Protein AF-A0A8I0FD71-F1 (afdb_monomer_lite)

Structure (mmCIF, N/CA/C/O backbone):
data_AF-A0A8I0FD71-F1
#
_entry.id   AF-A0A8I0FD71-F1
#
loop_
_atom_site.group_PDB
_atom_site.id
_atom_site.type_symbol
_atom_site.label_atom_id
_atom_site.label_alt_id
_atom_site.label_comp_id
_atom_site.label_asym_id
_atom_site.label_entity_id
_atom_site.label_seq_id
_atom_site.pdbx_PDB_ins_code
_atom_site.Cartn_x
_atom_site.Cartn_y
_atom_site.Cartn_z
_atom_site.occupancy
_atom_site.B_iso_or_equiv
_atom_site.auth_seq_id
_atom_site.auth_comp_id
_atom_site.auth_asym_id
_atom_site.auth_atom_id
_atom_site.pdbx_PDB_model_num
ATOM 1 N N . GLU A 1 1 ? 37.667 23.688 4.672 1.00 45.47 1 GLU A N 1
ATOM 2 C CA . GLU A 1 1 ? 37.382 23.521 3.232 1.00 45.47 1 GLU A CA 1
ATOM 3 C C . GLU A 1 1 ? 35.922 23.838 2.976 1.00 45.47 1 GLU A C 1
ATOM 5 O O . GLU A 1 1 ? 35.088 23.525 3.816 1.00 45.47 1 GLU A O 1
ATOM 10 N N . VAL A 1 2 ? 35.625 24.522 1.872 1.00 45.38 2 VAL A N 1
ATOM 11 C CA . VAL A 1 2 ? 34.252 24.847 1.470 1.00 45.38 2 VAL A CA 1
ATOM 12 C C . VAL A 1 2 ? 33.667 23.597 0.821 1.00 45.38 2 VAL A C 1
ATOM 14 O O . VAL A 1 2 ? 34.157 23.158 -0.217 1.00 45.38 2 VAL A O 1
ATOM 17 N N . ASN A 1 3 ? 32.666 22.996 1.460 1.00 53.47 3 ASN A N 1
ATOM 18 C CA . ASN A 1 3 ? 31.985 21.814 0.950 1.00 53.47 3 ASN A CA 1
ATOM 19 C C . ASN A 1 3 ? 31.132 22.249 -0.258 1.00 53.47 3 ASN A C 1
ATOM 21 O O . ASN A 1 3 ? 30.085 22.869 -0.100 1.00 53.47 3 ASN A O 1
ATOM 25 N N . TYR A 1 4 ? 31.634 22.031 -1.478 1.00 57.19 4 TYR A N 1
ATOM 26 C CA . TYR A 1 4 ? 31.025 22.531 -2.724 1.00 57.19 4 TYR A CA 1
ATOM 27 C C . TYR A 1 4 ? 29.687 21.858 -3.076 1.00 57.19 4 TYR A C 1
ATOM 29 O O . TYR A 1 4 ? 28.982 22.308 -3.978 1.00 57.19 4 TYR A O 1
ATOM 37 N N . LEU A 1 5 ? 29.313 20.802 -2.356 1.00 63.25 5 LEU A N 1
ATOM 38 C CA . LEU A 1 5 ? 28.032 20.129 -2.487 1.00 63.25 5 LEU A CA 1
ATOM 39 C C . LEU A 1 5 ? 27.212 20.434 -1.226 1.00 63.25 5 LEU A C 1
ATOM 41 O O . LEU A 1 5 ? 27.352 19.781 -0.203 1.00 63.25 5 LEU A O 1
ATOM 45 N N . ASN A 1 6 ? 26.339 21.438 -1.276 1.00 69.94 6 ASN A N 1
ATOM 46 C CA . ASN A 1 6 ? 25.351 21.667 -0.217 1.00 69.94 6 ASN A CA 1
ATOM 47 C C . ASN A 1 6 ? 24.182 20.689 -0.403 1.00 69.94 6 ASN A C 1
ATOM 49 O O . ASN A 1 6 ? 23.117 21.070 -0.890 1.00 69.94 6 ASN A O 1
ATOM 53 N N . SER A 1 7 ? 24.387 19.413 -0.079 1.00 78.94 7 SER A N 1
ATOM 54 C CA . SER A 1 7 ? 23.325 18.406 -0.116 1.00 78.94 7 SER A CA 1
ATOM 55 C C . SER A 1 7 ? 23.028 17.900 1.288 1.00 78.94 7 SER A C 1
ATOM 57 O O . SER A 1 7 ? 23.923 17.468 2.008 1.00 78.94 7 SER A O 1
ATOM 59 N N . PHE A 1 8 ? 21.740 17.913 1.640 1.00 82.56 8 PHE A N 1
ATOM 60 C CA . PHE A 1 8 ? 21.209 17.402 2.907 1.00 82.56 8 PHE A CA 1
ATOM 61 C C . PHE A 1 8 ? 21.543 15.917 3.141 1.00 82.56 8 PHE A C 1
ATOM 63 O O . PHE A 1 8 ? 21.483 15.448 4.268 1.00 82.56 8 PHE A O 1
ATOM 70 N N . TYR A 1 9 ? 21.903 15.180 2.085 1.00 87.12 9 TYR A N 1
ATOM 71 C CA . TYR A 1 9 ? 22.126 13.735 2.135 1.00 87.12 9 TYR A CA 1
ATOM 72 C C . TYR A 1 9 ? 23.600 13.326 2.266 1.00 87.12 9 TYR A C 1
ATOM 74 O O . TYR A 1 9 ? 23.874 12.135 2.368 1.00 87.12 9 TYR A O 1
ATOM 82 N N . LEU A 1 10 ? 24.563 14.254 2.199 1.00 89.75 10 LEU A N 1
ATOM 83 C CA . LEU A 1 10 ? 25.982 13.873 2.101 1.00 89.75 10 LEU A CA 1
ATOM 84 C C . LEU A 1 10 ? 26.498 13.153 3.336 1.00 89.75 10 LEU A C 1
ATOM 86 O O . LEU A 1 10 ? 27.120 12.107 3.193 1.00 89.75 10 LEU A O 1
ATOM 90 N N . ASP A 1 11 ? 26.199 13.670 4.526 1.00 90.38 11 ASP A N 1
ATOM 91 C CA . ASP A 1 11 ? 26.662 13.061 5.774 1.00 90.38 11 ASP A CA 1
ATOM 92 C C . ASP A 1 11 ? 26.110 11.634 5.934 1.00 90.38 11 ASP A C 1
ATOM 94 O O . ASP A 1 11 ? 26.825 10.719 6.355 1.00 90.38 11 ASP A O 1
ATOM 98 N N . ASP A 1 12 ? 24.852 11.421 5.531 1.00 91.19 12 ASP A N 1
ATOM 99 C CA . ASP A 1 12 ? 24.212 10.106 5.531 1.00 91.19 12 ASP A CA 1
ATOM 100 C C . ASP A 1 12 ? 24.851 9.161 4.503 1.00 91.19 12 ASP A C 1
ATOM 102 O O . ASP A 1 12 ? 25.141 8.004 4.821 1.00 91.19 12 ASP A O 1
ATOM 106 N N . LEU A 1 13 ? 25.127 9.645 3.287 1.00 91.56 13 LEU A N 1
ATOM 107 C CA . LEU A 1 13 ? 25.801 8.866 2.245 1.00 91.56 13 LEU A CA 1
ATOM 108 C C . LEU A 1 13 ? 27.232 8.491 2.651 1.00 91.56 13 LEU A C 1
ATOM 110 O O . LEU A 1 13 ? 27.625 7.335 2.491 1.00 91.56 13 LEU A O 1
ATOM 114 N N . ASP A 1 14 ? 27.992 9.415 3.237 1.00 92.12 14 ASP A N 1
ATOM 115 C CA . ASP A 1 14 ? 29.344 9.157 3.741 1.00 92.12 14 ASP A CA 1
ATOM 116 C C . ASP A 1 14 ? 29.334 8.126 4.870 1.00 92.12 14 ASP A C 1
ATOM 118 O O . ASP A 1 14 ? 30.188 7.231 4.922 1.00 92.12 14 ASP A O 1
ATOM 122 N N . LYS A 1 15 ? 28.349 8.210 5.771 1.00 92.25 15 LYS A N 1
ATOM 123 C CA . LYS A 1 15 ? 28.140 7.201 6.812 1.00 92.25 15 LYS A CA 1
ATOM 124 C C . LYS A 1 15 ? 27.852 5.831 6.198 1.00 92.25 15 LYS A C 1
ATOM 126 O O . LYS A 1 15 ? 28.457 4.845 6.621 1.00 92.25 15 LYS A O 1
ATOM 131 N N . MET A 1 16 ? 26.990 5.768 5.183 1.00 92.38 16 MET A N 1
ATOM 132 C CA . MET A 1 16 ? 26.676 4.525 4.473 1.00 92.38 16 MET A CA 1
ATOM 133 C C . MET A 1 16 ? 27.901 3.940 3.759 1.00 92.38 16 MET A C 1
ATOM 135 O O . MET A 1 16 ? 28.135 2.734 3.848 1.00 92.38 16 MET A O 1
ATOM 139 N N . LEU A 1 17 ? 28.713 4.773 3.103 1.00 93.06 17 LEU A N 1
ATOM 140 C CA . LEU A 1 17 ? 29.942 4.345 2.427 1.00 93.06 17 LEU A CA 1
ATOM 141 C C . LEU A 1 17 ? 30.970 3.780 3.41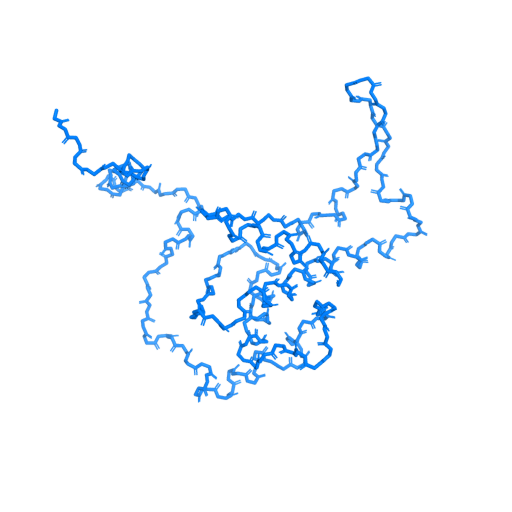3 1.00 93.06 17 LEU A C 1
ATOM 143 O O . LEU A 1 17 ? 31.536 2.718 3.156 1.00 93.06 17 LEU A O 1
ATOM 147 N N . LYS A 1 18 ? 31.174 4.443 4.559 1.00 94.69 18 LYS A N 1
ATOM 148 C CA . LYS A 1 18 ? 32.062 3.952 5.630 1.00 94.69 18 LYS A CA 1
ATOM 149 C C . LYS A 1 18 ? 31.574 2.625 6.212 1.00 94.69 18 LYS A C 1
ATOM 151 O O . LYS A 1 18 ? 32.366 1.717 6.432 1.00 94.69 18 LYS A O 1
ATOM 156 N N . GLN A 1 19 ? 30.270 2.494 6.442 1.00 94.62 19 GLN A N 1
ATOM 157 C CA . GLN A 1 19 ? 29.680 1.254 6.943 1.00 94.62 19 GLN A CA 1
ATOM 158 C C . GLN A 1 19 ? 29.866 0.106 5.937 1.00 94.62 19 GLN A C 1
ATOM 160 O O . GLN A 1 19 ? 30.285 -0.990 6.313 1.00 94.62 19 GLN A O 1
ATOM 165 N N . SER A 1 20 ? 29.654 0.387 4.647 1.00 91.38 20 SER A N 1
ATOM 166 C CA . SER A 1 20 ? 29.879 -0.571 3.564 1.00 91.38 20 SER A CA 1
ATOM 167 C C . SER A 1 20 ? 31.345 -0.985 3.434 1.00 91.38 20 SER A C 1
ATOM 169 O O . SER A 1 20 ? 31.620 -2.170 3.256 1.00 91.38 20 SER A O 1
ATOM 171 N N . SER A 1 21 ? 32.294 -0.045 3.507 1.00 94.38 21 SER A N 1
ATOM 172 C CA . SER A 1 21 ? 33.725 -0.351 3.360 1.00 94.38 21 SER A CA 1
ATOM 173 C C . SER A 1 21 ? 34.264 -1.194 4.516 1.00 94.38 21 SER A C 1
ATOM 175 O O . SER A 1 21 ? 35.159 -2.013 4.321 1.00 94.38 21 SER A O 1
ATOM 177 N N . LEU A 1 22 ? 33.663 -1.060 5.700 1.00 96.00 22 LEU A N 1
ATOM 178 C CA . LEU A 1 22 ? 33.938 -1.888 6.873 1.00 96.00 22 LEU A CA 1
ATOM 179 C C . LEU A 1 22 ? 33.151 -3.212 6.890 1.00 96.00 22 LEU A C 1
ATOM 181 O O . LEU A 1 22 ? 33.227 -3.942 7.876 1.00 96.00 22 LEU A O 1
ATOM 185 N N . SER A 1 23 ? 32.395 -3.534 5.831 1.00 92.00 23 SER A N 1
ATOM 186 C CA . SER A 1 23 ? 31.528 -4.725 5.751 1.00 92.00 23 SER A CA 1
ATOM 187 C C . SER A 1 23 ? 30.533 -4.845 6.915 1.00 92.00 23 SER A C 1
ATOM 189 O O . SER A 1 23 ? 30.155 -5.945 7.321 1.00 92.00 23 SER A O 1
ATOM 191 N N . GLN A 1 24 ? 30.104 -3.713 7.475 1.00 94.19 24 GLN A N 1
ATOM 192 C CA . GLN A 1 24 ? 29.095 -3.685 8.526 1.00 94.19 24 GLN A CA 1
ATOM 193 C C . GLN A 1 24 ? 27.690 -3.772 7.906 1.00 94.19 24 GLN A C 1
ATOM 195 O O . GLN A 1 24 ? 27.409 -3.081 6.924 1.00 94.19 24 GLN A O 1
ATOM 200 N N . PRO A 1 25 ? 26.777 -4.582 8.470 1.00 90.38 25 PRO A N 1
ATOM 201 C CA . PRO A 1 25 ? 25.438 -4.747 7.917 1.00 90.38 25 PRO A CA 1
ATOM 202 C C . PRO A 1 25 ? 24.617 -3.466 8.077 1.00 90.38 25 PRO A C 1
ATOM 204 O O . PRO A 1 25 ? 24.693 -2.804 9.113 1.00 90.38 25 PRO A O 1
ATOM 207 N N . PHE A 1 26 ? 23.798 -3.130 7.080 1.00 92.50 26 PHE A N 1
ATOM 208 C CA . PHE A 1 26 ? 22.814 -2.054 7.197 1.00 92.50 26 PHE A CA 1
ATOM 209 C C . PHE A 1 26 ? 21.602 -2.490 8.029 1.00 92.50 26 PHE A C 1
ATOM 211 O O . PHE A 1 26 ? 21.292 -3.678 8.149 1.00 92.50 26 PHE A O 1
ATOM 218 N N . GLY A 1 27 ? 20.882 -1.512 8.586 1.00 91.00 27 GLY A N 1
ATOM 219 C CA . GLY A 1 27 ? 19.600 -1.768 9.241 1.00 91.00 27 GLY A CA 1
ATOM 220 C C . GLY A 1 27 ? 18.573 -2.358 8.269 1.00 91.00 27 GLY A C 1
ATOM 221 O O . GLY A 1 27 ? 18.637 -2.108 7.065 1.00 91.00 27 GLY A O 1
ATOM 222 N N . GLN A 1 28 ? 17.601 -3.108 8.800 1.00 88.88 28 GLN A N 1
ATOM 223 C CA . GLN A 1 28 ? 16.658 -3.905 8.005 1.00 88.88 28 GLN A CA 1
ATOM 224 C C . GLN A 1 28 ? 15.985 -3.113 6.874 1.00 88.88 28 GLN A C 1
ATOM 226 O O . GLN A 1 28 ? 15.946 -3.589 5.748 1.00 88.88 28 GLN A O 1
ATOM 231 N N . ALA A 1 29 ? 15.501 -1.896 7.143 1.00 88.19 29 ALA A N 1
ATOM 232 C CA . ALA A 1 29 ? 14.804 -1.084 6.144 1.00 88.19 29 ALA A CA 1
ATOM 233 C C . ALA A 1 29 ? 15.686 -0.749 4.929 1.00 88.19 29 ALA A C 1
ATOM 235 O O . ALA A 1 29 ? 15.261 -0.918 3.787 1.00 88.19 29 ALA A O 1
ATOM 236 N N . LEU A 1 30 ? 16.926 -0.314 5.173 1.00 89.50 30 LEU A N 1
ATOM 237 C CA . LEU A 1 30 ? 17.871 0.022 4.110 1.00 89.50 30 LEU A CA 1
ATOM 238 C C . LEU A 1 30 ? 18.329 -1.236 3.362 1.00 89.50 30 LEU A C 1
ATOM 240 O O . LEU A 1 30 ? 18.388 -1.222 2.136 1.00 89.50 30 LEU A O 1
ATOM 244 N N . SER A 1 31 ? 18.581 -2.331 4.083 1.00 90.00 31 SER A N 1
ATOM 245 C CA . SER A 1 31 ? 18.905 -3.631 3.484 1.00 90.00 31 SER A CA 1
ATOM 246 C C . SER A 1 31 ? 17.786 -4.128 2.561 1.00 90.00 31 SER A C 1
ATOM 248 O O . SER A 1 31 ? 18.062 -4.535 1.435 1.00 90.00 31 SER A O 1
ATOM 250 N N . THR A 1 32 ? 16.520 -4.036 2.988 1.00 89.25 32 THR A N 1
ATOM 251 C CA . THR A 1 32 ? 15.358 -4.386 2.155 1.00 89.25 32 THR A CA 1
ATOM 252 C C . THR A 1 32 ? 15.230 -3.456 0.946 1.00 89.25 32 THR A C 1
ATOM 254 O O . THR A 1 32 ? 14.943 -3.930 -0.150 1.00 89.25 32 THR A O 1
ATOM 257 N N . TYR A 1 33 ? 15.453 -2.147 1.120 1.00 89.75 33 TYR A N 1
ATOM 258 C CA . TYR A 1 33 ? 15.343 -1.163 0.037 1.00 89.75 33 TYR A CA 1
ATOM 259 C C . TYR A 1 33 ? 16.404 -1.356 -1.053 1.00 89.75 33 TYR A C 1
ATOM 261 O O . TYR A 1 33 ? 16.079 -1.319 -2.239 1.00 89.75 33 TYR A O 1
ATOM 269 N N . LEU A 1 34 ? 17.665 -1.561 -0.660 1.00 88.38 34 LEU A N 1
ATOM 270 C CA . LEU A 1 34 ? 18.751 -1.830 -1.605 1.00 88.38 34 LEU A CA 1
ATOM 271 C C . LEU A 1 34 ? 18.577 -3.199 -2.273 1.00 88.38 34 LEU A C 1
ATOM 273 O O . LEU A 1 34 ? 18.876 -3.339 -3.459 1.00 88.38 34 LEU A O 1
ATOM 277 N N . GLY A 1 35 ? 18.042 -4.171 -1.527 1.00 85.62 35 GLY A N 1
ATOM 278 C CA . GLY A 1 35 ? 17.682 -5.491 -2.025 1.00 85.62 35 GLY A CA 1
ATOM 279 C C . GLY A 1 35 ? 18.860 -6.263 -2.624 1.00 85.62 35 GLY A C 1
ATOM 280 O O . GLY A 1 35 ? 20.030 -5.911 -2.477 1.00 85.62 35 GLY A O 1
ATOM 281 N N . ALA A 1 36 ? 18.542 -7.359 -3.310 1.00 81.94 36 ALA A N 1
ATOM 282 C CA . ALA A 1 36 ? 19.515 -8.058 -4.139 1.00 81.94 36 ALA A CA 1
ATOM 283 C C . ALA A 1 36 ? 19.712 -7.319 -5.470 1.00 81.94 36 ALA A C 1
ATOM 285 O O . ALA A 1 36 ? 18.796 -6.666 -5.977 1.00 81.94 36 ALA A O 1
ATOM 286 N N . SER A 1 37 ? 20.888 -7.485 -6.080 1.00 81.06 37 SER A N 1
ATOM 287 C CA . SER A 1 37 ? 21.140 -6.978 -7.427 1.00 81.06 37 SER A CA 1
ATOM 288 C C . SER A 1 37 ? 20.071 -7.467 -8.402 1.00 81.06 37 SER A C 1
ATOM 290 O O . SER A 1 37 ? 19.693 -8.640 -8.426 1.00 81.06 37 SER A O 1
ATOM 292 N N . ILE A 1 38 ? 19.589 -6.543 -9.227 1.00 80.31 38 ILE A N 1
ATOM 293 C CA . ILE A 1 38 ? 18.550 -6.821 -10.210 1.00 80.31 38 ILE A CA 1
ATOM 294 C C . ILE A 1 38 ? 19.112 -7.776 -11.266 1.00 80.31 38 ILE A C 1
ATOM 296 O O . ILE A 1 38 ? 20.009 -7.420 -12.025 1.00 80.31 38 ILE A O 1
ATOM 300 N N . ILE A 1 39 ? 18.533 -8.971 -11.363 1.00 84.31 39 ILE A N 1
ATOM 301 C CA . ILE A 1 39 ? 18.839 -9.919 -12.438 1.00 84.31 39 ILE A CA 1
ATOM 302 C C . ILE A 1 39 ? 17.951 -9.561 -13.632 1.00 84.31 39 ILE A C 1
ATOM 304 O O . ILE A 1 39 ? 16.756 -9.861 -13.631 1.00 84.31 39 ILE A O 1
ATOM 308 N N . HIS A 1 40 ? 18.517 -8.878 -14.629 1.00 80.75 40 HIS A N 1
ATOM 309 C CA . HIS A 1 40 ? 17.768 -8.346 -15.774 1.00 80.75 40 HIS A CA 1
ATOM 310 C C . HIS A 1 40 ? 16.967 -9.415 -16.527 1.00 80.75 40 HIS A C 1
ATOM 312 O O . HIS A 1 40 ? 15.810 -9.166 -16.854 1.00 80.75 40 HIS A O 1
ATOM 318 N N . ASP A 1 41 ? 17.522 -10.615 -16.692 1.00 83.69 41 ASP A N 1
ATOM 319 C CA . ASP A 1 41 ? 16.874 -11.724 -17.410 1.00 83.69 41 ASP A CA 1
ATOM 320 C C . ASP A 1 41 ? 15.649 -12.297 -16.682 1.00 83.69 41 ASP A C 1
ATOM 322 O O . ASP A 1 41 ? 14.849 -13.018 -17.271 1.00 83.69 41 ASP A O 1
ATOM 326 N N . LYS A 1 42 ? 15.469 -11.965 -15.397 1.00 85.69 42 LYS A N 1
ATOM 327 C CA . LYS A 1 42 ? 14.273 -12.336 -14.627 1.00 85.69 42 LYS A CA 1
ATOM 328 C C . LYS A 1 42 ? 13.159 -11.294 -14.718 1.00 85.69 42 LYS A C 1
ATOM 330 O O . LYS A 1 42 ? 12.096 -11.494 -14.131 1.00 85.69 42 LYS A O 1
ATOM 335 N N . ARG A 1 43 ? 13.376 -10.169 -15.411 1.00 89.31 43 ARG A N 1
ATOM 336 C CA . ARG A 1 43 ? 12.331 -9.159 -15.602 1.00 89.31 43 ARG A CA 1
ATOM 337 C C . ARG A 1 43 ? 11.291 -9.674 -16.585 1.00 89.31 43 ARG A C 1
ATOM 339 O O . ARG A 1 43 ? 11.609 -10.092 -17.692 1.00 89.31 43 ARG A O 1
ATOM 346 N N . ILE A 1 44 ? 10.034 -9.577 -16.179 1.00 92.00 44 ILE A N 1
ATOM 347 C CA . ILE A 1 44 ? 8.897 -9.980 -16.993 1.00 92.00 44 ILE A CA 1
ATOM 348 C C . ILE A 1 44 ? 8.224 -8.722 -17.529 1.00 92.00 44 ILE A C 1
ATOM 350 O O . ILE A 1 44 ? 7.749 -7.884 -16.763 1.00 92.00 44 ILE A O 1
ATOM 354 N N . ASP A 1 45 ? 8.155 -8.610 -18.853 1.00 93.69 45 ASP A N 1
ATOM 355 C CA . ASP A 1 45 ? 7.296 -7.635 -19.516 1.00 93.69 45 ASP A CA 1
ATOM 356 C C . ASP A 1 45 ? 5.867 -8.190 -19.571 1.00 93.69 45 ASP A C 1
ATOM 358 O O . ASP A 1 45 ? 5.515 -8.990 -20.442 1.00 93.69 45 ASP A O 1
ATOM 362 N N . ILE A 1 46 ? 5.040 -7.780 -18.609 1.00 94.12 46 ILE A N 1
ATOM 363 C CA . ILE A 1 46 ? 3.649 -8.233 -18.500 1.00 94.12 46 ILE A CA 1
ATOM 364 C C . ILE A 1 46 ? 2.787 -7.793 -19.691 1.00 94.12 46 ILE A C 1
ATOM 366 O O . ILE A 1 46 ? 1.759 -8.409 -19.944 1.00 94.12 46 ILE A O 1
ATOM 370 N N . LEU A 1 47 ? 3.192 -6.769 -20.453 1.00 93.00 47 LEU A N 1
ATOM 371 C CA . LEU A 1 47 ? 2.453 -6.351 -21.649 1.00 93.00 47 LEU A CA 1
ATOM 372 C C . LEU A 1 47 ? 2.680 -7.310 -22.821 1.00 93.00 47 LEU A C 1
ATOM 374 O O . LEU A 1 47 ? 1.832 -7.404 -23.702 1.00 93.00 47 LEU A O 1
ATOM 378 N N . LYS A 1 48 ? 3.804 -8.034 -22.825 1.00 95.88 48 LYS A N 1
ATOM 379 C CA . LYS A 1 48 ? 4.120 -9.066 -23.826 1.00 95.88 48 LYS A CA 1
ATOM 380 C C . LYS A 1 48 ? 3.775 -10.473 -23.352 1.00 95.88 48 LYS A C 1
ATOM 382 O O . LYS A 1 48 ? 3.559 -11.359 -24.173 1.00 95.88 48 LYS A O 1
ATOM 387 N N . ASN A 1 49 ? 3.727 -10.695 -22.039 1.00 96.25 49 ASN A N 1
ATOM 388 C CA . ASN A 1 49 ? 3.377 -11.982 -21.454 1.00 96.25 49 ASN A CA 1
ATOM 389 C C . ASN A 1 49 ? 1.912 -11.998 -20.990 1.00 96.25 49 ASN A C 1
ATOM 391 O O . ASN A 1 49 ? 1.600 -11.726 -19.828 1.00 96.25 49 ASN A O 1
ATOM 395 N N . HIS A 1 50 ? 1.010 -12.349 -21.910 1.00 95.81 50 HIS A N 1
ATOM 396 C CA . HIS A 1 50 ? -0.431 -12.378 -21.645 1.00 95.81 50 HIS A CA 1
ATOM 397 C C . HIS A 1 50 ? -0.839 -13.396 -20.574 1.00 95.81 50 HIS A C 1
ATOM 399 O O . HIS A 1 50 ? -1.813 -13.163 -19.865 1.00 95.81 50 HIS A O 1
ATOM 405 N N . GLU A 1 51 ? -0.102 -14.500 -20.423 1.00 96.62 51 GLU A N 1
ATOM 406 C CA . GLU A 1 51 ? -0.383 -15.487 -19.378 1.00 96.62 51 GLU A CA 1
ATOM 407 C C . GLU A 1 51 ? -0.164 -14.875 -17.989 1.00 96.62 51 GLU A C 1
ATOM 409 O O . GLU A 1 51 ? -1.011 -15.002 -17.105 1.00 96.62 51 GLU A O 1
ATOM 414 N N . ILE A 1 52 ? 0.948 -14.162 -17.802 1.00 95.62 52 ILE A N 1
ATOM 415 C CA . ILE A 1 52 ? 1.261 -13.510 -16.528 1.00 95.62 52 ILE A CA 1
ATOM 416 C C . ILE A 1 52 ? 0.332 -12.323 -16.279 1.00 95.62 52 ILE A C 1
ATOM 418 O O . ILE A 1 52 ? -0.173 -12.189 -15.166 1.00 95.62 52 ILE A O 1
ATOM 422 N N . MET A 1 53 ? 0.040 -11.506 -17.297 1.00 96.25 53 MET A N 1
ATOM 423 C CA . MET A 1 53 ? -0.977 -10.455 -17.178 1.00 96.25 53 MET A CA 1
ATOM 424 C C . MET A 1 53 ? -2.321 -11.039 -16.736 1.00 96.25 53 MET A C 1
ATOM 426 O O . MET A 1 53 ? -2.898 -10.582 -15.754 1.00 96.25 53 MET A O 1
ATOM 430 N N . GLY A 1 54 ? -2.782 -12.093 -17.415 1.00 96.38 54 GLY A N 1
ATOM 431 C CA . GLY A 1 54 ? -4.025 -12.782 -17.089 1.00 96.38 54 GLY A CA 1
ATOM 432 C C . GLY A 1 54 ? -4.037 -13.319 -15.660 1.00 96.38 54 GLY A C 1
ATOM 433 O O . GLY A 1 54 ? -5.041 -13.169 -14.974 1.00 96.38 54 GLY A O 1
ATOM 434 N N . LYS A 1 55 ? -2.919 -13.874 -15.172 1.00 95.19 55 LYS A N 1
ATOM 435 C CA . LYS A 1 55 ? -2.778 -14.288 -13.766 1.00 95.19 55 LYS A CA 1
ATOM 436 C C . LYS A 1 55 ? -2.878 -13.108 -12.804 1.00 95.19 55 LYS A C 1
ATOM 438 O O . LYS A 1 55 ? -3.515 -13.250 -11.770 1.00 95.19 55 LYS A O 1
ATOM 443 N N . LEU A 1 56 ? -2.278 -11.960 -13.114 1.00 94.50 56 LEU A N 1
ATOM 444 C CA . LEU A 1 56 ? -2.321 -10.784 -12.237 1.00 94.50 56 LEU A CA 1
ATOM 445 C C . LEU A 1 56 ? -3.728 -10.189 -12.132 1.00 94.50 56 LEU A C 1
ATOM 447 O O . LEU A 1 56 ? -4.107 -9.734 -11.061 1.00 94.50 56 LEU A O 1
ATOM 451 N N . VAL A 1 57 ? -4.501 -10.217 -13.219 1.00 94.44 57 VAL A N 1
ATOM 452 C CA . VAL A 1 57 ? -5.835 -9.593 -13.284 1.00 94.44 57 VAL A CA 1
ATOM 453 C C . VAL A 1 57 ? -6.988 -10.601 -13.286 1.00 94.44 57 VAL A C 1
ATOM 455 O O . VAL A 1 57 ? -8.117 -10.256 -13.633 1.00 94.44 57 VAL A O 1
ATOM 458 N N . CYS A 1 58 ? -6.733 -11.863 -12.929 1.00 94.81 58 CYS A N 1
ATOM 459 C CA . CYS A 1 58 ? -7.796 -12.857 -12.826 1.00 94.81 58 CYS A CA 1
ATOM 460 C C . CYS A 1 58 ? -8.716 -12.538 -11.643 1.00 94.81 58 CYS A C 1
ATOM 462 O O . CYS A 1 58 ? -8.303 -11.912 -10.670 1.00 94.81 58 CYS A O 1
ATOM 464 N N . ALA A 1 59 ? -9.958 -13.026 -11.689 1.00 92.06 59 ALA A N 1
ATOM 465 C CA . ALA A 1 59 ? -10.962 -12.740 -10.663 1.00 92.06 59 ALA A CA 1
ATOM 466 C C . ALA A 1 59 ? -10.510 -13.074 -9.228 1.00 92.06 59 ALA A C 1
ATOM 468 O O . ALA A 1 59 ? -10.918 -12.395 -8.294 1.00 92.06 59 ALA A O 1
ATOM 469 N N . ALA A 1 60 ? -9.645 -14.080 -9.052 1.00 91.56 60 ALA A N 1
ATOM 470 C CA . ALA A 1 60 ? -9.094 -14.447 -7.747 1.00 91.56 60 ALA A CA 1
ATOM 471 C C . ALA A 1 60 ? -8.111 -13.407 -7.175 1.00 91.56 60 ALA A C 1
ATOM 473 O O . ALA A 1 60 ? -7.922 -13.362 -5.964 1.00 91.56 60 ALA A O 1
ATOM 474 N N . ASN A 1 61 ? -7.505 -12.585 -8.036 1.00 90.62 61 ASN A N 1
ATOM 475 C CA . ASN A 1 61 ? -6.495 -11.587 -7.681 1.00 90.62 61 ASN A CA 1
ATOM 476 C C . ASN A 1 61 ? -7.003 -10.145 -7.804 1.00 90.62 61 ASN A C 1
ATOM 478 O O . ASN A 1 61 ? -6.264 -9.215 -7.484 1.00 90.62 61 ASN A O 1
ATOM 482 N N . LEU A 1 62 ? -8.238 -9.942 -8.273 1.00 87.31 62 LEU A N 1
ATOM 483 C CA . LEU A 1 62 ? -8.824 -8.611 -8.346 1.00 87.31 62 LEU A CA 1
ATOM 484 C C . LEU A 1 62 ? -9.053 -8.056 -6.933 1.00 87.31 62 LEU A C 1
ATOM 486 O O . LEU A 1 62 ? -9.649 -8.747 -6.100 1.00 87.31 62 LEU A O 1
ATOM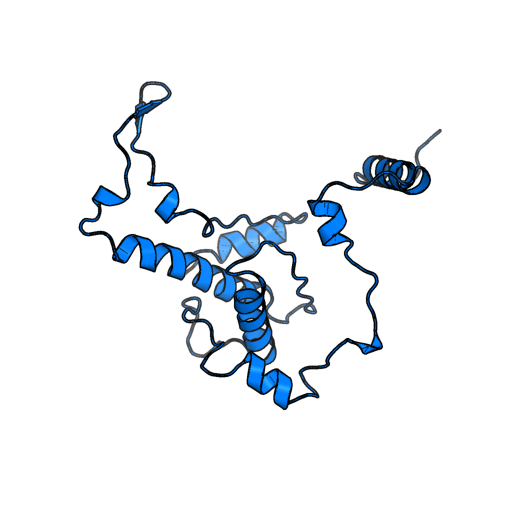 490 N N . PRO A 1 63 ? -8.648 -6.800 -6.669 1.00 87.50 63 PRO A N 1
ATOM 491 C CA . PRO A 1 63 ? -8.962 -6.140 -5.414 1.00 87.50 63 PRO A CA 1
ATOM 492 C C . PRO A 1 63 ? -10.469 -6.116 -5.174 1.00 87.50 63 PRO A C 1
ATOM 494 O O . PRO A 1 63 ? -11.261 -5.785 -6.057 1.00 87.50 63 PRO A O 1
ATOM 497 N N . ILE A 1 64 ? -10.872 -6.427 -3.945 1.00 89.00 64 ILE A N 1
ATOM 498 C CA . ILE A 1 64 ? -12.285 -6.397 -3.534 1.00 89.00 64 ILE A CA 1
ATOM 499 C C . ILE A 1 64 ? -12.836 -4.969 -3.398 1.00 89.00 64 ILE A C 1
ATOM 501 O O . ILE A 1 64 ? -14.040 -4.774 -3.241 1.00 89.00 64 ILE A O 1
ATOM 505 N N . ALA A 1 65 ? -11.954 -3.971 -3.431 1.00 91.25 65 ALA A N 1
ATOM 506 C CA . ALA A 1 65 ? -12.277 -2.568 -3.259 1.00 91.25 65 ALA A CA 1
ATOM 507 C C . ALA A 1 65 ? -11.732 -1.737 -4.421 1.00 91.25 65 ALA A C 1
ATOM 509 O O . ALA A 1 65 ? -10.678 -2.030 -4.980 1.00 91.25 65 ALA A O 1
ATOM 510 N N . ARG A 1 66 ? -12.445 -0.657 -4.731 1.00 90.69 66 ARG A N 1
ATOM 511 C CA . ARG A 1 66 ? -12.021 0.401 -5.648 1.00 90.69 66 ARG A CA 1
ATOM 512 C C . ARG A 1 66 ? -12.294 1.730 -4.966 1.00 90.69 66 ARG A C 1
ATOM 514 O O . ARG A 1 66 ? -13.312 1.864 -4.279 1.00 90.69 66 ARG A O 1
ATOM 521 N N .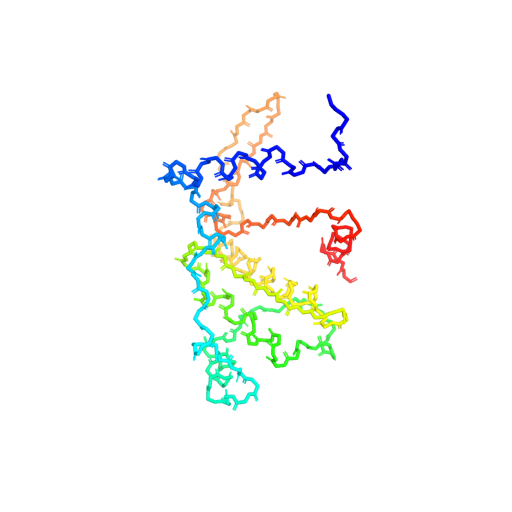 TRP A 1 67 ? -11.427 2.715 -5.165 1.00 90.12 67 TRP A N 1
ATOM 522 C CA . TRP A 1 67 ? -11.733 4.075 -4.748 1.00 90.12 67 TRP A CA 1
ATOM 523 C C . TRP A 1 67 ? -13.022 4.545 -5.446 1.00 90.12 67 TRP A C 1
ATOM 525 O O . TRP A 1 67 ? -13.214 4.235 -6.629 1.00 90.12 67 TRP A O 1
ATOM 535 N N . PRO A 1 68 ? -13.919 5.284 -4.769 1.00 87.88 68 PRO A N 1
ATOM 536 C CA . PRO A 1 68 ? -15.208 5.708 -5.324 1.00 87.88 68 PRO A CA 1
ATOM 537 C C . PRO A 1 68 ? -15.079 6.834 -6.374 1.00 87.88 68 PRO A C 1
ATOM 539 O O . PRO A 1 68 ? -15.804 7.821 -6.345 1.00 87.88 68 PRO A O 1
ATOM 542 N N . ASN A 1 69 ? -14.160 6.687 -7.330 1.00 83.31 69 ASN A N 1
ATOM 543 C CA . ASN A 1 69 ? -14.032 7.542 -8.504 1.00 83.31 69 ASN A CA 1
ATOM 544 C C . ASN A 1 69 ? -15.188 7.320 -9.481 1.00 83.31 69 ASN A C 1
ATOM 546 O O . ASN A 1 69 ? -15.774 6.232 -9.544 1.00 83.31 69 ASN A O 1
ATOM 550 N N . ALA A 1 70 ? -15.414 8.320 -10.336 1.00 84.44 70 ALA A N 1
ATOM 551 C CA . ALA A 1 70 ? -16.374 8.247 -11.428 1.00 84.44 70 ALA A CA 1
ATOM 552 C C . ALA A 1 70 ? -16.239 6.915 -12.221 1.00 84.44 70 ALA A C 1
ATOM 554 O O . ALA A 1 70 ? -15.110 6.470 -12.498 1.00 84.44 70 ALA A O 1
ATOM 555 N N . PRO A 1 71 ? -17.354 6.220 -12.532 1.00 84.25 71 PRO A N 1
ATOM 556 C CA . PRO A 1 71 ? -17.317 4.893 -13.161 1.00 84.25 71 PRO A CA 1
ATOM 557 C C . PRO A 1 71 ? -16.654 4.867 -14.544 1.00 84.25 71 PRO A C 1
ATOM 559 O O . PRO A 1 71 ? -16.114 3.842 -14.947 1.00 84.25 71 PRO A O 1
ATOM 562 N N . ASP A 1 72 ? -16.660 5.995 -15.253 1.00 87.50 72 ASP A N 1
ATOM 563 C CA . ASP A 1 72 ? 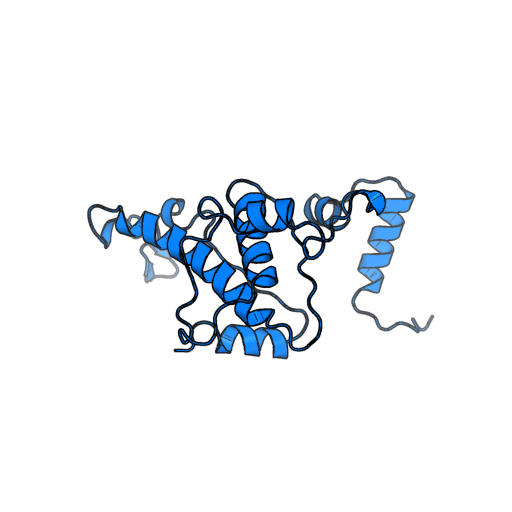-16.047 6.199 -16.570 1.00 87.50 72 ASP A CA 1
ATOM 564 C C . ASP A 1 72 ? -14.515 6.342 -16.522 1.00 87.50 72 ASP A C 1
ATOM 566 O O . ASP A 1 72 ? -13.865 6.395 -17.566 1.00 87.50 72 ASP A O 1
ATOM 570 N N . ARG A 1 73 ? -13.917 6.375 -15.323 1.00 84.62 73 ARG A N 1
ATOM 571 C CA . ARG A 1 73 ? -12.465 6.509 -15.113 1.00 84.62 73 ARG A CA 1
ATOM 572 C C . ARG A 1 73 ? -11.872 5.297 -14.380 1.00 84.62 73 ARG A C 1
ATOM 574 O O . ARG A 1 73 ? -11.350 5.447 -13.269 1.00 84.62 73 ARG A O 1
ATOM 581 N N . PRO A 1 74 ? -11.985 4.068 -14.918 1.00 87.88 74 PRO A N 1
ATOM 582 C CA . PRO A 1 74 ? -11.359 2.900 -14.310 1.00 87.88 74 PRO A CA 1
ATOM 583 C C . PRO A 1 74 ? -9.832 2.966 -14.433 1.00 87.88 74 PRO A C 1
ATOM 585 O O . PRO A 1 74 ? -9.292 3.632 -15.318 1.00 87.88 74 PRO A O 1
ATOM 588 N N . LEU A 1 75 ? -9.131 2.223 -13.573 1.00 91.50 75 LEU A N 1
ATOM 589 C CA . LEU A 1 75 ? -7.719 1.930 -13.805 1.00 91.50 75 LEU A CA 1
ATOM 590 C C . LEU A 1 75 ? -7.562 1.181 -15.129 1.00 91.50 75 LEU A C 1
ATOM 592 O O . LEU A 1 75 ? -8.344 0.275 -15.430 1.00 91.50 75 LEU A O 1
ATOM 596 N N . VAL A 1 76 ? -6.522 1.516 -15.892 1.00 92.12 76 VAL A N 1
ATOM 597 C CA . VAL A 1 76 ? -6.151 0.723 -17.072 1.00 92.12 76 VAL A CA 1
ATOM 598 C C . VAL A 1 76 ? -5.578 -0.629 -16.643 1.00 92.12 76 VAL A C 1
ATOM 600 O O . VAL A 1 76 ? -5.095 -0.780 -15.521 1.00 92.12 76 VAL A O 1
ATOM 603 N N . LEU A 1 77 ? -5.565 -1.610 -17.549 1.00 92.75 77 LEU A N 1
ATOM 604 C CA . LEU A 1 77 ? -5.177 -2.994 -17.248 1.00 92.75 77 LEU A CA 1
ATOM 605 C C . LEU A 1 77 ? -3.828 -3.117 -16.512 1.00 92.75 77 LEU A C 1
ATOM 607 O O . LEU A 1 77 ? -3.723 -3.826 -15.518 1.00 92.75 77 LEU A O 1
ATOM 611 N N . ALA A 1 78 ? -2.804 -2.381 -16.953 1.00 92.50 78 ALA A N 1
ATOM 612 C CA . ALA A 1 78 ? -1.491 -2.410 -16.308 1.00 92.50 78 ALA A CA 1
ATOM 613 C C . ALA A 1 78 ? -1.520 -1.853 -14.873 1.00 92.50 78 ALA A C 1
ATOM 615 O O . ALA A 1 78 ? -0.821 -2.361 -14.003 1.00 92.50 78 ALA A O 1
ATOM 616 N N . GLN A 1 79 ? -2.344 -0.836 -14.607 1.00 93.75 79 GLN A N 1
ATOM 617 C CA . GLN A 1 79 ? -2.522 -0.307 -13.254 1.00 93.75 79 GLN A CA 1
ATOM 618 C C . GLN A 1 79 ? -3.273 -1.311 -12.374 1.00 93.75 79 GLN A C 1
ATOM 620 O O . GLN A 1 79 ? -2.856 -1.536 -11.243 1.00 93.75 79 GLN A O 1
ATOM 625 N N . GLN A 1 80 ? -4.312 -1.970 -12.902 1.00 93.62 80 GLN A N 1
ATOM 626 C CA . GLN A 1 80 ? -5.023 -3.042 -12.190 1.00 93.62 80 GLN A CA 1
ATOM 627 C C . GLN A 1 80 ? -4.076 -4.187 -11.816 1.00 93.62 80 GLN A C 1
ATOM 629 O O . GLN A 1 80 ? -4.070 -4.629 -10.669 1.00 93.62 80 GLN A O 1
ATOM 634 N N . ALA A 1 81 ? -3.218 -4.608 -12.751 1.00 94.62 81 ALA A N 1
ATOM 635 C CA . ALA A 1 81 ? -2.204 -5.627 -12.505 1.00 94.62 81 ALA A CA 1
ATOM 636 C C . ALA A 1 81 ? -1.232 -5.219 -11.388 1.00 94.62 81 ALA A C 1
ATOM 638 O O . ALA A 1 81 ? -0.866 -6.050 -10.561 1.00 94.62 81 ALA A O 1
ATOM 639 N N . VAL A 1 82 ? -0.841 -3.941 -11.322 1.00 94.31 82 VAL A N 1
ATOM 640 C CA . VAL A 1 82 ? 0.013 -3.424 -10.242 1.00 94.31 82 VAL A CA 1
ATOM 641 C C . VAL A 1 82 ? -0.714 -3.428 -8.896 1.00 94.31 82 VAL A C 1
ATOM 643 O O . VAL A 1 82 ? -0.124 -3.878 -7.918 1.00 94.31 82 VAL A O 1
ATOM 646 N N . VAL A 1 83 ? -1.973 -2.979 -8.821 1.00 94.44 83 VAL A N 1
ATOM 647 C CA . VAL A 1 83 ? -2.737 -2.999 -7.556 1.00 94.44 83 VAL A CA 1
ATOM 648 C C . VAL A 1 83 ? -2.913 -4.436 -7.056 1.00 94.44 83 VAL A C 1
ATOM 650 O O . VAL A 1 83 ? -2.610 -4.719 -5.898 1.00 94.44 83 VAL A O 1
ATOM 653 N N . ALA A 1 84 ? -3.298 -5.359 -7.941 1.00 94.38 84 ALA A N 1
ATOM 654 C CA . ALA A 1 84 ? -3.398 -6.781 -7.620 1.00 94.38 84 ALA A CA 1
ATOM 655 C C . ALA A 1 84 ? -2.051 -7.370 -7.166 1.00 94.38 84 ALA A C 1
ATOM 657 O O . ALA A 1 84 ? -1.991 -8.166 -6.227 1.00 94.38 84 ALA A O 1
ATOM 658 N N . HIS A 1 85 ? -0.947 -6.971 -7.804 1.00 93.69 85 HIS A N 1
ATOM 659 C CA . HIS A 1 85 ? 0.387 -7.421 -7.416 1.00 93.69 85 HIS A CA 1
ATOM 660 C C . HIS A 1 85 ? 0.796 -6.905 -6.031 1.00 93.69 85 HIS A C 1
ATOM 662 O O . HIS A 1 85 ? 1.358 -7.673 -5.250 1.00 93.69 85 HIS A O 1
ATOM 668 N N . ILE A 1 86 ? 0.497 -5.640 -5.712 1.00 93.75 86 ILE A N 1
ATOM 669 C CA . ILE A 1 86 ? 0.742 -5.043 -4.390 1.00 93.75 86 ILE A CA 1
ATOM 670 C C . ILE A 1 86 ? -0.018 -5.817 -3.317 1.00 93.75 86 ILE A C 1
ATOM 672 O O . ILE A 1 86 ? 0.592 -6.235 -2.334 1.00 93.75 86 ILE A O 1
ATOM 676 N N . GLU A 1 87 ? -1.317 -6.053 -3.521 1.00 90.88 87 GLU A N 1
ATOM 677 C CA . GLU A 1 87 ? -2.138 -6.779 -2.550 1.00 90.88 87 GLU A CA 1
ATOM 678 C C . GLU A 1 87 ? -1.593 -8.195 -2.322 1.00 90.88 87 GLU A C 1
ATOM 680 O O . GLU A 1 87 ? -1.304 -8.573 -1.189 1.00 90.88 87 GLU A O 1
ATOM 685 N N . ASN A 1 88 ? -1.339 -8.951 -3.390 1.00 90.62 88 ASN A N 1
ATOM 686 C CA . ASN A 1 88 ? -0.834 -10.320 -3.266 1.00 90.62 88 ASN A CA 1
ATOM 687 C C . ASN A 1 88 ? 0.581 -10.408 -2.675 1.00 90.62 88 ASN A C 1
ATOM 689 O O . ASN A 1 88 ? 0.921 -11.413 -2.052 1.00 90.62 88 ASN A O 1
ATOM 693 N N . SER A 1 89 ? 1.409 -9.377 -2.862 1.00 90.69 89 SER A N 1
ATOM 694 C CA . SER A 1 89 ? 2.802 -9.393 -2.403 1.00 90.69 89 SER A CA 1
ATOM 695 C C . SER A 1 89 ? 2.983 -8.864 -0.984 1.00 90.69 89 SER A C 1
ATOM 697 O O . SER A 1 89 ? 3.969 -9.231 -0.357 1.00 90.69 89 SER A O 1
ATOM 699 N N . LEU A 1 90 ? 2.095 -8.000 -0.481 1.00 89.94 90 LEU A N 1
ATOM 700 C CA . LEU A 1 90 ? 2.306 -7.289 0.791 1.00 89.94 90 LEU A CA 1
ATOM 701 C C . LEU A 1 90 ? 1.211 -7.524 1.842 1.00 89.94 90 LEU A C 1
ATOM 703 O O . LEU A 1 90 ? 1.399 -7.161 2.997 1.00 89.94 90 LEU A O 1
ATOM 707 N N . LYS A 1 91 ? 0.068 -8.133 1.499 1.00 83.38 91 LYS A N 1
ATOM 708 C CA . LYS A 1 91 ? -1.073 -8.248 2.432 1.00 83.38 91 LYS A CA 1
ATOM 709 C C . LYS A 1 91 ? -0.768 -9.005 3.729 1.00 83.38 91 LYS A C 1
ATOM 711 O O . LYS A 1 91 ? -1.317 -8.657 4.766 1.00 83.38 91 LYS A O 1
ATOM 716 N N . ASN A 1 92 ? 0.080 -10.031 3.670 1.00 82.75 92 ASN A N 1
ATOM 717 C CA . ASN A 1 92 ? 0.380 -10.910 4.810 1.00 82.75 92 ASN A CA 1
ATOM 718 C C . ASN A 1 92 ? 1.876 -10.958 5.158 1.00 82.75 92 ASN A C 1
ATOM 720 O O . ASN A 1 92 ? 2.308 -11.873 5.858 1.00 82.75 92 ASN A O 1
ATOM 724 N N . GLN A 1 93 ? 2.679 -10.036 4.623 1.00 85.38 93 GLN A N 1
ATOM 725 C CA . GLN A 1 93 ? 4.122 -10.018 4.847 1.00 85.38 93 GLN A CA 1
ATOM 726 C C . GLN A 1 93 ? 4.696 -8.612 4.686 1.00 85.38 93 GLN A C 1
ATOM 728 O O . GLN A 1 93 ? 4.231 -7.829 3.858 1.00 85.38 93 GLN A O 1
ATOM 733 N N . ASP A 1 94 ? 5.757 -8.329 5.435 1.00 85.75 94 ASP A N 1
ATOM 734 C CA . ASP A 1 94 ? 6.519 -7.096 5.287 1.00 85.75 94 ASP A CA 1
ATOM 735 C C . ASP A 1 94 ? 7.239 -7.071 3.934 1.00 85.75 94 ASP A C 1
ATOM 737 O O . ASP A 1 94 ? 7.765 -8.081 3.460 1.00 85.75 94 ASP A O 1
ATOM 741 N N . GLY A 1 95 ? 7.319 -5.898 3.312 1.00 88.38 95 GLY A N 1
ATOM 742 C CA . GLY A 1 95 ? 8.024 -5.762 2.046 1.00 88.38 95 GLY A CA 1
ATOM 743 C C . GLY A 1 95 ? 8.017 -4.349 1.489 1.00 88.38 95 GLY A C 1
ATOM 744 O O . GLY A 1 95 ? 7.373 -3.442 2.013 1.00 88.38 95 GLY A O 1
ATOM 745 N N . ILE A 1 96 ? 8.765 -4.172 0.403 1.00 89.56 96 ILE A N 1
ATOM 746 C CA . ILE A 1 96 ? 8.852 -2.920 -0.347 1.00 89.56 96 ILE A CA 1
ATOM 747 C C . ILE A 1 96 ? 8.600 -3.245 -1.814 1.00 89.56 96 ILE A C 1
ATOM 749 O O . ILE A 1 96 ? 9.200 -4.169 -2.362 1.00 89.56 96 ILE A O 1
ATOM 753 N N . LEU A 1 97 ? 7.732 -2.465 -2.455 1.00 90.62 97 LEU A N 1
ATOM 754 C CA . LEU A 1 97 ? 7.437 -2.593 -3.876 1.00 90.62 97 LEU A CA 1
ATOM 755 C C . LEU A 1 97 ? 7.567 -1.228 -4.550 1.00 90.62 97 LEU A C 1
ATOM 757 O O . LEU A 1 97 ? 6.921 -0.258 -4.159 1.00 90.62 97 LEU A O 1
ATOM 761 N N . GLY A 1 98 ? 8.426 -1.154 -5.566 1.00 90.62 98 GLY A N 1
ATOM 762 C CA . GLY A 1 98 ? 8.617 0.051 -6.366 1.00 90.62 98 GLY A CA 1
ATOM 763 C C . GLY A 1 98 ? 7.635 0.108 -7.532 1.00 90.62 98 GLY A C 1
ATOM 764 O O . GLY A 1 98 ? 7.650 -0.769 -8.395 1.00 90.62 98 GLY A O 1
ATOM 765 N N . VAL A 1 99 ? 6.826 1.166 -7.600 1.00 91.12 99 VAL A N 1
ATOM 766 C CA . VAL A 1 99 ? 5.947 1.442 -8.745 1.00 91.12 99 VAL A CA 1
ATOM 767 C C . VAL A 1 99 ? 6.471 2.655 -9.497 1.00 91.12 99 VAL A C 1
ATOM 769 O O . VAL A 1 99 ? 6.433 3.780 -9.004 1.00 91.12 99 VAL A O 1
ATOM 772 N N . ASN A 1 100 ? 6.937 2.424 -10.721 1.00 88.62 100 ASN A N 1
ATOM 773 C CA . ASN A 1 100 ? 7.419 3.480 -11.600 1.00 88.62 100 ASN A CA 1
ATOM 774 C C . ASN A 1 100 ? 6.368 3.791 -12.664 1.00 88.62 100 ASN A C 1
ATOM 776 O O . ASN A 1 100 ? 5.892 2.898 -13.359 1.00 88.62 100 ASN A O 1
ATOM 780 N N . GLY A 1 101 ? 6.033 5.070 -12.813 1.00 85.25 101 GLY A N 1
ATOM 781 C CA . GLY A 1 101 ? 5.116 5.546 -13.843 1.00 85.25 101 GLY A CA 1
ATOM 782 C C . GLY A 1 101 ? 5.573 6.904 -14.370 1.00 85.25 101 GLY A C 1
ATOM 783 O O . GLY A 1 101 ? 5.813 7.797 -13.546 1.00 85.25 101 GLY A O 1
ATOM 784 N N . PRO A 1 102 ? 5.701 7.100 -15.694 1.00 85.88 102 PRO A N 1
ATOM 785 C CA . PRO A 1 102 ? 5.960 8.412 -16.284 1.00 85.88 102 PRO A CA 1
ATOM 786 C C . PRO A 1 102 ? 4.968 9.506 -15.822 1.00 85.88 102 PRO A C 1
ATOM 788 O O . PRO A 1 102 ? 3.932 9.221 -15.204 1.00 85.88 102 PRO A O 1
ATOM 791 N N . PRO A 1 103 ? 5.262 10.794 -16.066 1.00 81.56 103 PRO A N 1
ATOM 792 C CA . PRO A 1 103 ? 4.290 11.865 -15.851 1.00 81.56 103 PRO A CA 1
ATOM 793 C C . PRO A 1 103 ? 2.970 11.574 -16.585 1.00 81.56 103 PRO A C 1
ATOM 795 O O . PRO A 1 103 ? 2.979 11.106 -17.717 1.00 81.56 103 PRO A O 1
ATOM 798 N N . GLY A 1 104 ? 1.833 11.812 -15.925 1.00 82.19 104 GLY A N 1
ATOM 799 C CA . GLY A 1 104 ? 0.503 11.600 -16.515 1.00 82.19 104 GLY A CA 1
ATOM 800 C C . GLY A 1 104 ? -0.035 10.161 -16.497 1.00 82.19 104 GLY A C 1
ATOM 801 O O . GLY A 1 104 ? -1.189 9.962 -16.853 1.00 82.19 104 GLY A O 1
ATOM 802 N N . THR A 1 105 ? 0.710 9.153 -16.023 1.00 83.62 105 THR A N 1
ATOM 803 C CA . THR A 1 105 ? 0.239 7.746 -16.024 1.00 83.62 105 THR A CA 1
ATOM 804 C C . THR A 1 105 ? -0.640 7.358 -14.826 1.00 83.62 105 THR A C 1
ATOM 806 O O . THR A 1 105 ? -0.644 6.198 -14.414 1.00 83.62 105 THR A O 1
ATOM 809 N N . GLY A 1 106 ? -1.333 8.319 -14.207 1.00 85.19 106 GLY A N 1
ATOM 810 C CA . GLY A 1 106 ? -2.319 8.056 -13.147 1.00 85.19 106 GLY A CA 1
ATOM 811 C C . GLY A 1 106 ? -1.778 7.396 -11.870 1.00 85.19 106 GLY A C 1
ATOM 812 O O . GLY A 1 106 ? -2.481 6.602 -11.257 1.00 85.19 106 GLY A O 1
ATOM 813 N N . LYS A 1 107 ? -0.536 7.694 -11.453 1.00 87.25 107 LYS A N 1
ATOM 814 C CA . LYS A 1 107 ? 0.057 7.122 -10.222 1.00 87.25 107 LYS A CA 1
ATOM 815 C C . LYS A 1 107 ? -0.778 7.403 -8.968 1.00 87.25 107 LYS A C 1
ATOM 817 O O . LYS A 1 107 ? -0.932 6.509 -8.146 1.00 87.25 107 LYS A O 1
ATOM 822 N N . THR A 1 108 ? -1.324 8.613 -8.832 1.00 85.25 108 THR A N 1
ATOM 823 C CA . THR A 1 108 ? -2.187 8.956 -7.692 1.00 85.25 108 THR A CA 1
ATOM 824 C C . THR A 1 108 ? -3.489 8.162 -7.731 1.00 85.25 108 THR A C 1
ATOM 826 O O . THR A 1 108 ? -3.872 7.578 -6.729 1.00 85.25 108 THR A O 1
ATOM 829 N N . THR A 1 109 ? -4.097 8.012 -8.912 1.00 86.50 109 THR A N 1
ATOM 830 C CA . THR A 1 109 ? -5.290 7.173 -9.102 1.00 86.50 109 THR A CA 1
ATOM 831 C C . THR A 1 109 ? -5.036 5.719 -8.701 1.00 86.50 109 THR A C 1
ATOM 833 O O . THR A 1 109 ? -5.856 5.125 -8.010 1.00 86.50 109 THR A O 1
ATOM 836 N N . LEU A 1 110 ? -3.881 5.160 -9.078 1.00 90.75 110 LEU A N 1
ATOM 837 C CA . LEU A 1 110 ? -3.457 3.822 -8.655 1.00 90.75 110 LEU A CA 1
ATOM 838 C C . LEU A 1 110 ? -3.299 3.734 -7.130 1.00 90.75 110 LEU A C 1
ATOM 840 O O . LEU A 1 110 ? -3.753 2.766 -6.524 1.00 90.75 110 LEU A O 1
ATOM 844 N N . LEU A 1 111 ? -2.683 4.743 -6.506 1.00 90.19 111 LEU A N 1
ATOM 845 C CA . LEU A 1 111 ? -2.516 4.805 -5.053 1.00 90.19 111 LEU A CA 1
ATOM 846 C C . LEU A 1 111 ? -3.868 4.841 -4.323 1.00 90.19 111 LEU A C 1
ATOM 848 O O . LEU A 1 111 ? -4.010 4.178 -3.299 1.00 90.19 111 LEU A O 1
ATOM 852 N N . CYS A 1 112 ? -4.865 5.556 -4.849 1.00 89.94 112 CYS A N 1
ATOM 853 C CA . CYS A 1 112 ? -6.204 5.599 -4.261 1.00 89.94 112 CYS A CA 1
ATOM 854 C C . CYS A 1 112 ? -6.852 4.209 -4.180 1.00 89.94 112 CYS A C 1
ATOM 856 O O . CYS A 1 112 ? -7.456 3.885 -3.159 1.00 89.94 112 CYS A O 1
ATOM 858 N N . ASP A 1 113 ? -6.684 3.359 -5.196 1.00 91.94 113 ASP A N 1
ATOM 859 C CA . ASP A 1 113 ? -7.216 1.989 -5.163 1.00 91.94 113 ASP A CA 1
ATOM 860 C 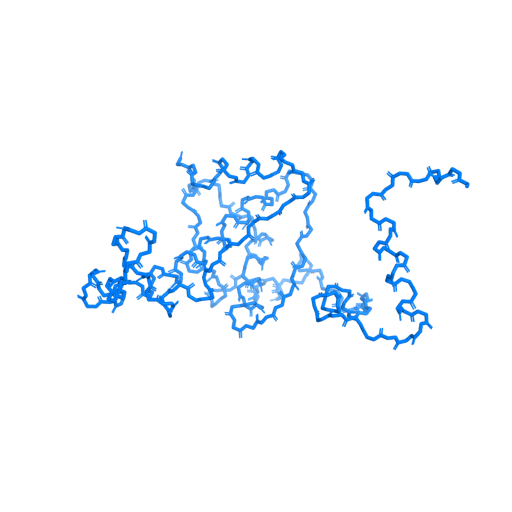C . ASP A 1 113 ? -6.466 1.101 -4.154 1.00 91.94 113 ASP A C 1
ATOM 862 O O . ASP A 1 113 ? -7.097 0.328 -3.435 1.00 91.94 113 ASP A O 1
ATOM 866 N N . VAL A 1 114 ? -5.148 1.277 -3.991 1.00 92.56 114 VAL A N 1
ATOM 867 C CA . VAL A 1 114 ? -4.391 0.609 -2.910 1.00 92.56 114 VAL A CA 1
ATOM 868 C C . VAL A 1 114 ? -4.923 1.027 -1.533 1.00 92.56 114 VAL A C 1
ATOM 870 O O . VAL A 1 114 ? -5.141 0.188 -0.658 1.00 92.56 114 VAL A O 1
ATOM 873 N N . ILE A 1 115 ? -5.178 2.322 -1.341 1.00 91.94 115 ILE A N 1
ATOM 874 C CA . ILE A 1 115 ? -5.748 2.863 -0.100 1.00 91.94 115 ILE A CA 1
ATOM 875 C C . ILE A 1 115 ? -7.160 2.316 0.137 1.00 91.94 115 ILE A C 1
ATOM 877 O O . ILE A 1 115 ? -7.490 1.962 1.272 1.00 91.94 115 ILE A O 1
ATOM 881 N N . ALA A 1 116 ? -7.977 2.196 -0.913 1.00 92.44 116 ALA A N 1
ATOM 882 C CA . ALA A 1 116 ? -9.319 1.628 -0.825 1.00 92.44 116 ALA A CA 1
ATOM 883 C C . ALA A 1 116 ? -9.294 0.189 -0.287 1.00 92.44 116 ALA A C 1
ATOM 885 O O . ALA A 1 116 ? -10.100 -0.138 0.588 1.00 92.44 116 ALA A O 1
ATOM 886 N N . THR A 1 117 ? -8.348 -0.645 -0.735 1.00 92.06 117 THR A N 1
ATOM 887 C CA . THR A 1 117 ? -8.161 -2.008 -0.208 1.00 92.06 117 THR A CA 1
ATOM 888 C C . THR A 1 117 ? -7.853 -1.995 1.289 1.00 92.06 117 THR A C 1
ATOM 890 O O . THR A 1 117 ? -8.525 -2.682 2.060 1.00 92.06 117 THR A O 1
ATOM 893 N N . VAL A 1 118 ? -6.907 -1.157 1.728 1.00 92.31 118 VAL A N 1
ATOM 894 C CA . VAL A 1 118 ? -6.513 -1.065 3.145 1.00 92.31 118 VAL A CA 1
ATOM 895 C C . VAL A 1 118 ? -7.670 -0.581 4.032 1.00 92.31 118 VAL A C 1
ATOM 897 O O . VAL A 1 118 ? -7.929 -1.151 5.096 1.00 92.31 118 VAL A O 1
ATOM 900 N N . ILE A 1 119 ? -8.408 0.443 3.591 1.00 92.50 119 ILE A N 1
ATOM 901 C CA . ILE A 1 119 ? -9.579 0.961 4.317 1.00 92.50 119 ILE A CA 1
ATOM 902 C C . ILE A 1 119 ? -10.688 -0.093 4.377 1.00 92.50 119 ILE A C 1
ATOM 904 O O . ILE A 1 119 ? -11.320 -0.260 5.421 1.00 92.50 119 ILE A O 1
ATOM 908 N N . THR A 1 120 ? -10.911 -0.825 3.287 1.00 93.62 120 THR A N 1
ATOM 909 C CA . THR A 1 120 ? -11.948 -1.861 3.217 1.00 93.62 120 THR A CA 1
ATOM 910 C C . THR A 1 120 ? -11.642 -3.026 4.151 1.00 93.62 120 THR A C 1
ATOM 912 O O . THR A 1 120 ? -12.545 -3.511 4.834 1.00 93.62 120 THR A O 1
ATOM 915 N N . ASP A 1 121 ? -10.383 -3.449 4.256 1.00 91.94 121 ASP A N 1
ATOM 916 C CA . ASP A 1 121 ? -9.999 -4.504 5.197 1.00 91.94 121 ASP A CA 1
ATOM 917 C C . ASP A 1 121 ? -10.182 -4.065 6.660 1.00 91.94 121 ASP A C 1
ATOM 919 O O . ASP A 1 121 ? -10.670 -4.851 7.477 1.00 91.94 121 ASP A O 1
ATOM 923 N N . ARG A 1 122 ? -9.929 -2.789 6.984 1.00 93.44 122 ARG A N 1
ATOM 924 C CA . ARG A 1 122 ? -10.305 -2.220 8.290 1.00 93.44 122 ARG A CA 1
ATOM 925 C C . ARG A 1 122 ? -11.823 -2.218 8.496 1.00 93.44 122 ARG A C 1
ATOM 927 O O . ARG A 1 122 ? -12.302 -2.624 9.554 1.00 93.44 122 ARG A O 1
ATOM 934 N N . ALA A 1 123 ? -12.584 -1.779 7.493 1.00 93.56 123 ALA A N 1
ATOM 935 C CA . ALA A 1 123 ? -14.040 -1.688 7.566 1.00 93.56 123 ALA A CA 1
ATOM 936 C C . ALA A 1 123 ? -14.689 -3.057 7.815 1.00 93.56 123 ALA A C 1
ATOM 938 O O . ALA A 1 123 ? -15.576 -3.150 8.658 1.00 93.56 123 ALA A O 1
ATOM 939 N N . LYS A 1 124 ? -14.196 -4.127 7.173 1.00 93.88 124 LYS A N 1
ATOM 940 C CA . LYS A 1 124 ? -14.660 -5.506 7.413 1.00 93.88 124 LYS A CA 1
ATOM 941 C C . LYS A 1 124 ? -14.470 -5.955 8.864 1.00 93.88 124 LYS A C 1
ATOM 943 O O . LYS A 1 124 ? -15.346 -6.608 9.422 1.00 93.88 124 LYS A O 1
ATOM 948 N N . ARG A 1 125 ? -13.334 -5.614 9.485 1.00 93.75 125 ARG A N 1
ATOM 949 C CA . ARG A 1 125 ? -13.065 -5.959 10.895 1.00 93.75 125 ARG A CA 1
ATOM 950 C C . ARG A 1 125 ? -14.019 -5.227 11.832 1.00 93.75 125 ARG A C 1
ATOM 952 O O . ARG A 1 125 ? -14.543 -5.830 12.759 1.00 93.75 125 ARG A O 1
ATOM 959 N N . ILE A 1 126 ? -14.278 -3.948 11.559 1.00 94.62 126 ILE A N 1
ATOM 960 C CA . ILE A 1 126 ? -15.227 -3.139 12.335 1.00 94.62 126 ILE A CA 1
ATOM 961 C C . ILE A 1 126 ? -16.664 -3.636 12.129 1.00 94.62 126 ILE A C 1
ATOM 963 O O . ILE A 1 126 ? -17.413 -3.737 13.095 1.00 94.62 126 ILE A O 1
ATOM 967 N N . SER A 1 127 ? -17.058 -3.993 10.903 1.00 95.25 127 SER A N 1
ATOM 968 C CA . SER A 1 127 ? -18.420 -4.458 10.612 1.00 95.25 127 SER A CA 1
ATOM 969 C C . SER A 1 127 ? -18.732 -5.841 11.189 1.00 95.25 127 SER A C 1
ATOM 971 O O . SER A 1 127 ? -19.895 -6.219 11.252 1.00 95.25 127 SER A O 1
ATOM 973 N N . ALA A 1 128 ? -17.711 -6.609 11.577 1.00 96.00 128 ALA A N 1
ATOM 974 C CA . ALA A 1 128 ? -17.868 -7.895 12.252 1.00 96.00 128 ALA A CA 1
ATOM 975 C C . ALA A 1 128 ? -18.117 -7.762 13.768 1.00 96.00 128 ALA A C 1
ATOM 977 O O . ALA A 1 128 ? -18.354 -8.768 14.438 1.00 96.00 128 ALA A O 1
ATOM 978 N N . LEU A 1 129 ? -18.052 -6.547 14.327 1.00 96.56 129 LEU A N 1
ATOM 979 C CA . LEU A 1 129 ? -18.361 -6.304 15.734 1.00 96.56 129 LEU A CA 1
ATOM 980 C C . LEU A 1 129 ? -19.860 -6.465 16.005 1.00 96.56 129 LEU A C 1
ATOM 982 O O . LEU A 1 129 ? -20.699 -6.073 15.198 1.00 96.56 129 LEU A O 1
ATOM 986 N N . SER A 1 130 ? -20.198 -6.989 17.184 1.00 96.12 130 SER A N 1
ATOM 987 C CA . SER A 1 130 ? -21.593 -7.139 17.614 1.00 96.12 130 SER A CA 1
ATOM 988 C C . SER A 1 130 ? -22.280 -5.798 17.872 1.00 96.12 130 SER A C 1
ATOM 990 O O . SER A 1 130 ? -23.479 -5.672 17.630 1.00 96.12 130 SER A O 1
ATOM 992 N N . THR A 1 131 ? -21.535 -4.799 18.355 1.00 95.81 131 THR A N 1
ATOM 993 C CA . THR A 1 131 ? -22.021 -3.429 18.539 1.00 95.81 131 THR A CA 1
ATOM 994 C C . THR A 1 131 ? -20.951 -2.408 18.137 1.00 95.81 131 THR A C 1
ATOM 996 O O . THR A 1 131 ? -19.755 -2.710 18.218 1.00 95.81 131 THR A O 1
ATOM 999 N N . PRO A 1 132 ? -21.337 -1.184 17.730 1.00 92.25 132 PRO A N 1
ATOM 1000 C CA . PRO A 1 132 ? -20.383 -0.135 17.369 1.00 92.25 132 PRO A CA 1
ATOM 1001 C C . PRO A 1 132 ? -19.416 0.240 18.501 1.00 92.25 132 PRO A C 1
ATOM 1003 O O . PRO A 1 132 ? -18.259 0.560 18.241 1.00 92.25 132 PRO A O 1
ATOM 1006 N N . GLU A 1 133 ? -19.857 0.187 19.760 1.00 94.44 133 GLU A N 1
ATOM 1007 C CA . GLU A 1 133 ? -19.064 0.570 20.936 1.00 94.44 133 GLU A CA 1
ATOM 1008 C C . GLU A 1 133 ? -17.883 -0.370 21.186 1.00 94.44 133 GLU A C 1
ATOM 1010 O O . GLU A 1 133 ? -16.890 0.049 21.784 1.00 94.44 133 GLU A O 1
ATOM 1015 N N . ALA A 1 134 ? -17.952 -1.611 20.691 1.00 95.75 134 ALA A N 1
ATOM 1016 C CA . ALA A 1 134 ? -16.883 -2.597 20.824 1.00 95.75 134 ALA A CA 1
ATOM 1017 C C . ALA A 1 134 ? -15.577 -2.183 20.115 1.00 95.75 134 ALA A C 1
ATOM 1019 O O . ALA A 1 134 ? -14.537 -2.803 20.333 1.00 95.75 134 ALA A O 1
ATOM 1020 N N . ILE A 1 135 ? -15.597 -1.113 19.308 1.00 95.75 135 ILE A N 1
ATOM 1021 C CA . ILE A 1 135 ? -14.386 -0.509 18.739 1.00 95.75 135 ILE A CA 1
ATOM 1022 C C . ILE A 1 135 ? -13.485 0.134 19.804 1.00 95.75 135 ILE A C 1
ATOM 1024 O O . ILE A 1 135 ? -12.287 0.309 19.567 1.00 95.75 135 ILE A O 1
ATOM 1028 N N . PHE A 1 136 ? -14.029 0.492 20.971 1.00 96.00 136 PHE A N 1
ATOM 1029 C CA . PHE A 1 136 ? -13.316 1.228 22.008 1.00 96.00 136 PHE A CA 1
ATOM 1030 C C . PHE A 1 136 ? -12.940 0.345 23.206 1.00 96.00 136 PHE A C 1
ATOM 1032 O O . PHE A 1 136 ? -13.747 -0.412 23.741 1.00 96.00 136 PHE A O 1
ATOM 1039 N N . LYS A 1 137 ? -11.704 0.502 23.688 1.00 95.12 137 LYS A N 1
ATOM 1040 C CA . LYS A 1 137 ? -11.249 0.015 24.995 1.00 95.12 137 LYS A CA 1
ATOM 1041 C C . LYS A 1 137 ? -11.855 0.869 26.115 1.00 95.12 137 LYS A C 1
ATOM 1043 O O . LYS A 1 137 ? -12.386 1.958 25.887 1.00 95.12 137 LYS A O 1
ATOM 1048 N N . GLN A 1 138 ? -11.717 0.389 27.353 1.00 94.69 138 GLN A N 1
ATOM 1049 C CA . GLN A 1 138 ? -12.155 1.135 28.531 1.00 94.69 138 GLN A CA 1
ATOM 1050 C C . GLN A 1 138 ? -11.522 2.538 28.576 1.00 94.69 138 GLN A C 1
ATOM 1052 O O . GLN A 1 138 ? -10.333 2.680 28.271 1.00 94.69 138 GLN A O 1
ATOM 1057 N N . PRO A 1 139 ? -12.285 3.580 28.959 1.00 94.94 139 PRO A N 1
ATOM 1058 C CA . PRO A 1 139 ? -11.774 4.942 28.953 1.00 94.94 139 PRO A CA 1
ATOM 1059 C C . PRO A 1 139 ? -10.608 5.135 29.927 1.00 94.94 139 PRO A C 1
ATOM 1061 O O . PRO A 1 139 ? -10.689 4.750 31.092 1.00 94.94 139 PRO A O 1
ATOM 1064 N N . ILE A 1 140 ? -9.571 5.830 29.474 1.00 95.69 140 ILE A N 1
ATOM 1065 C CA . ILE A 1 140 ? -8.423 6.269 30.270 1.00 95.69 140 ILE A CA 1
ATOM 1066 C C . ILE A 1 140 ? -8.461 7.786 30.481 1.00 95.69 140 ILE A C 1
ATOM 1068 O O . ILE A 1 140 ? -9.166 8.516 29.777 1.00 95.69 140 ILE A O 1
ATOM 1072 N N . ARG A 1 141 ? -7.686 8.282 31.452 1.00 96.00 141 ARG A N 1
ATOM 1073 C CA . ARG A 1 141 ? -7.493 9.720 31.671 1.00 96.00 141 ARG A CA 1
ATOM 1074 C C . ARG A 1 141 ? -6.116 10.128 31.155 1.00 96.00 141 ARG A C 1
ATOM 1076 O O . ARG A 1 141 ? -5.109 9.657 31.668 1.00 96.00 141 ARG A O 1
ATOM 1083 N N . LEU A 1 142 ? -6.079 11.009 30.161 1.00 92.62 142 LEU A N 1
ATOM 1084 C CA . LEU A 1 142 ? -4.851 11.519 29.553 1.00 92.62 142 LEU A CA 1
ATOM 1085 C C . LEU A 1 142 ? -4.908 13.047 29.535 1.00 92.62 142 LEU A C 1
ATOM 1087 O O . LEU A 1 142 ? -5.873 13.622 29.035 1.00 92.62 142 LEU A O 1
ATOM 1091 N N . MET A 1 143 ? -3.900 13.709 30.113 1.00 92.62 143 MET A N 1
ATOM 1092 C CA . MET A 1 143 ? -3.824 15.180 30.180 1.00 92.62 143 MET A CA 1
ATOM 1093 C C . MET A 1 143 ? -5.121 15.826 30.718 1.00 92.62 143 MET A C 1
ATOM 1095 O O . MET A 1 143 ? -5.645 16.789 30.164 1.00 92.62 143 MET A O 1
ATOM 1099 N N . GLY A 1 144 ? -5.700 15.236 31.770 1.00 93.38 144 GLY A N 1
ATOM 1100 C CA . GLY A 1 144 ? -6.944 15.705 32.395 1.00 93.38 144 GLY A CA 1
ATOM 1101 C C . GLY A 1 144 ? -8.238 15.367 31.640 1.00 93.38 144 GLY A C 1
ATOM 1102 O O . GLY A 1 144 ? -9.314 15.519 32.219 1.00 93.38 144 GLY A O 1
ATOM 1103 N N . ARG A 1 145 ? -8.163 14.848 30.407 1.00 93.62 145 ARG A N 1
ATOM 1104 C CA . ARG A 1 145 ? -9.318 14.489 29.565 1.00 93.62 145 ARG A CA 1
ATOM 1105 C C . ARG A 1 145 ? -9.596 12.986 29.604 1.00 93.62 145 ARG A C 1
ATOM 1107 O O . ARG A 1 145 ? -8.675 12.185 29.753 1.00 93.62 145 ARG A O 1
ATOM 1114 N N . ARG A 1 146 ? -10.869 12.600 29.474 1.00 94.69 146 ARG A N 1
ATOM 1115 C CA . ARG A 1 146 ? -11.288 11.197 29.327 1.00 94.69 146 ARG A CA 1
ATOM 1116 C C . ARG A 1 146 ? -11.217 10.814 27.849 1.00 94.69 146 ARG A C 1
ATOM 1118 O O . ARG A 1 146 ? -11.781 11.518 27.017 1.00 94.69 146 ARG A O 1
ATOM 1125 N N . PHE A 1 147 ? -10.525 9.727 27.537 1.00 94.12 147 PHE A N 1
ATOM 1126 C CA . PHE A 1 147 ? -10.313 9.236 26.177 1.00 94.12 147 PHE A CA 1
ATOM 1127 C C . PHE A 1 147 ? -10.555 7.730 26.136 1.00 94.12 147 PHE A C 1
ATOM 1129 O O . PHE A 1 147 ? -10.091 7.026 27.028 1.00 94.12 147 PHE A O 1
ATOM 1136 N N . SER A 1 148 ? -11.248 7.236 25.113 1.00 94.88 148 SER A N 1
ATOM 1137 C CA . SER A 1 148 ? -11.457 5.801 24.898 1.00 94.88 148 SER A CA 1
ATOM 1138 C C . SER A 1 148 ? -10.583 5.340 23.728 1.00 94.88 148 SER A C 1
ATOM 1140 O O . SER A 1 148 ? -10.886 5.689 22.587 1.00 94.88 148 SER A O 1
ATOM 1142 N N . PRO A 1 149 ? -9.481 4.609 23.975 1.00 94.31 149 PRO A N 1
ATOM 1143 C CA . PRO A 1 149 ? -8.608 4.131 22.907 1.00 94.31 149 PRO A CA 1
ATOM 1144 C C . PRO A 1 149 ? -9.332 3.168 21.970 1.00 94.31 149 PRO A C 1
ATOM 1146 O O . PRO A 1 149 ? -10.191 2.415 22.413 1.00 94.31 149 PRO A O 1
ATOM 1149 N N . ILE A 1 150 ? -8.948 3.140 20.696 1.00 94.44 150 ILE A N 1
ATOM 1150 C CA . ILE A 1 150 ? -9.432 2.123 19.755 1.00 94.44 150 ILE A CA 1
ATOM 1151 C C . ILE A 1 150 ? -8.787 0.767 20.094 1.00 94.44 150 ILE A C 1
ATOM 1153 O O . ILE A 1 150 ? -7.631 0.706 20.529 1.00 94.44 150 ILE A O 1
ATOM 1157 N N . VAL A 1 151 ? -9.535 -0.325 19.922 1.00 94.75 151 VAL A N 1
ATOM 1158 C CA . VAL A 1 151 ? -9.010 -1.696 19.993 1.00 94.75 151 VAL A CA 1
ATOM 1159 C C . VAL A 1 151 ? -7.963 -1.879 18.894 1.00 94.75 151 VAL A C 1
ATOM 1161 O O . VAL A 1 151 ? -8.251 -1.707 17.713 1.00 94.75 151 VAL A O 1
ATOM 1164 N N . GLU A 1 152 ? -6.728 -2.184 19.287 1.00 93.44 152 GLU A N 1
ATOM 1165 C CA . GLU A 1 152 ? -5.571 -2.149 18.387 1.00 93.44 152 GLU A CA 1
ATOM 1166 C C . GLU A 1 152 ? -5.735 -3.154 17.250 1.00 93.44 152 GLU A C 1
ATOM 1168 O O . GLU A 1 152 ? -5.485 -2.832 16.095 1.00 93.44 152 GLU A O 1
ATOM 1173 N N . GLU A 1 153 ? -6.245 -4.337 17.567 1.00 91.06 153 GLU A N 1
ATOM 1174 C CA . GLU A 1 153 ? -6.478 -5.447 16.651 1.00 91.06 153 GLU A CA 1
ATOM 1175 C C . GLU A 1 153 ? -7.417 -5.074 15.489 1.00 91.06 153 GLU A C 1
ATOM 1177 O O . GLU A 1 153 ? -7.329 -5.657 14.409 1.00 91.06 153 GLU A O 1
ATOM 1182 N N . LEU A 1 154 ? -8.283 -4.067 15.666 1.00 92.19 154 LEU A N 1
ATOM 1183 C CA . LEU A 1 154 ? -9.172 -3.589 14.602 1.00 92.19 154 LEU A CA 1
ATOM 1184 C C . LEU A 1 154 ? -8.448 -2.725 13.569 1.00 92.19 154 LEU A C 1
ATOM 1186 O O . LEU A 1 154 ? -8.852 -2.694 12.406 1.00 92.19 154 LEU A O 1
ATOM 1190 N N . VAL A 1 155 ? -7.389 -2.026 13.980 1.00 88.75 155 VAL A N 1
ATOM 1191 C CA . VAL A 1 155 ? -6.652 -1.071 13.138 1.00 88.75 155 VAL A CA 1
ATOM 1192 C C . VAL A 1 155 ? -5.245 -1.541 12.772 1.00 88.75 155 VAL A C 1
ATOM 1194 O O . VAL A 1 155 ? -4.676 -1.015 11.811 1.00 88.75 155 VAL A O 1
ATOM 1197 N N . ARG A 1 156 ? -4.706 -2.547 13.470 1.00 88.06 156 ARG A N 1
ATOM 1198 C CA . ARG A 1 156 ? -3.409 -3.177 13.191 1.00 88.06 156 ARG A CA 1
ATOM 1199 C C . ARG A 1 156 ? -3.320 -3.570 11.716 1.00 88.06 156 ARG A C 1
ATOM 1201 O O . ARG A 1 156 ? -4.314 -3.987 11.130 1.00 88.06 156 ARG A O 1
ATOM 1208 N N . ASP A 1 157 ? -2.171 -3.358 11.087 1.00 86.56 157 ASP A N 1
ATOM 1209 C CA . ASP A 1 157 ? -1.917 -3.692 9.672 1.00 86.56 157 ASP A CA 1
ATOM 1210 C C . ASP A 1 157 ? -2.824 -2.978 8.654 1.00 86.56 157 ASP A C 1
ATOM 1212 O O . ASP A 1 157 ? -2.837 -3.316 7.476 1.00 86.56 157 ASP A O 1
ATOM 1216 N N . SER A 1 158 ? -3.594 -1.976 9.089 1.00 90.38 158 SER A N 1
ATOM 1217 C CA . SER A 1 158 ? -4.426 -1.155 8.202 1.00 90.38 158 SER A CA 1
ATOM 1218 C C . SER A 1 158 ? -4.103 0.334 8.291 1.00 90.38 158 SER A C 1
ATOM 1220 O O . SER A 1 158 ? -4.805 1.156 7.710 1.00 90.38 158 SER A O 1
ATOM 1222 N N . SER A 1 159 ? -3.079 0.716 9.054 1.00 89.31 159 SER A N 1
ATOM 1223 C CA . SER A 1 159 ? -2.607 2.099 9.141 1.00 89.31 159 SER A CA 1
ATOM 1224 C C . SER A 1 159 ? -1.872 2.495 7.865 1.00 89.31 159 SER A C 1
ATOM 1226 O O . SER A 1 159 ? -1.091 1.719 7.325 1.00 89.31 159 SER A O 1
ATOM 1228 N N . ILE A 1 160 ? -2.102 3.722 7.402 1.00 90.31 160 ILE A N 1
ATOM 1229 C CA . ILE A 1 160 ? -1.501 4.247 6.176 1.00 90.31 160 ILE A CA 1
ATOM 1230 C C . ILE A 1 160 ? -0.691 5.478 6.552 1.00 90.31 160 ILE A C 1
ATOM 1232 O O . ILE A 1 160 ? -1.217 6.410 7.160 1.00 90.31 160 ILE A O 1
ATOM 1236 N N . VAL A 1 161 ? 0.582 5.481 6.171 1.00 89.94 161 VAL A N 1
ATOM 1237 C CA . VAL A 1 161 ? 1.457 6.646 6.280 1.00 89.94 161 VAL A CA 1
ATOM 1238 C C . VAL A 1 161 ? 1.862 7.045 4.873 1.00 89.94 161 VAL A C 1
ATOM 1240 O O . VAL A 1 161 ? 2.458 6.258 4.143 1.00 89.94 161 VAL A O 1
ATOM 1243 N N . VAL A 1 162 ? 1.532 8.277 4.497 1.00 86.44 162 VAL A N 1
ATOM 1244 C CA . VAL A 1 162 ? 1.953 8.870 3.228 1.00 86.44 162 VAL A CA 1
ATOM 1245 C C . VAL A 1 162 ? 3.036 9.896 3.524 1.00 86.44 162 VAL A C 1
ATOM 1247 O O . VAL A 1 162 ? 2.863 10.756 4.384 1.00 86.44 162 VAL A O 1
ATOM 1250 N N . SER A 1 163 ? 4.149 9.812 2.801 1.00 87.44 163 SER A N 1
ATOM 1251 C CA . SER A 1 163 ? 5.254 10.763 2.896 1.00 87.44 163 SER A CA 1
ATOM 1252 C C . SER A 1 163 ? 5.789 11.088 1.506 1.00 87.44 163 SER A C 1
ATOM 1254 O O . SER A 1 163 ? 5.694 10.282 0.581 1.00 87.44 163 SER A O 1
ATOM 1256 N N . SER A 1 164 ? 6.331 12.291 1.350 1.00 85.62 164 SER A N 1
ATOM 1257 C CA . SER A 1 164 ? 6.977 12.752 0.127 1.00 85.62 164 SER A CA 1
ATOM 1258 C C . SER A 1 164 ? 8.011 13.816 0.481 1.00 85.62 164 SER A C 1
ATOM 1260 O O . SER A 1 164 ? 7.793 14.631 1.374 1.00 85.62 164 SER A O 1
ATOM 1262 N N . ASN A 1 165 ? 9.120 13.842 -0.256 1.00 82.12 165 ASN A N 1
ATOM 1263 C CA . ASN A 1 165 ? 10.132 14.899 -0.163 1.00 82.12 165 ASN A CA 1
ATOM 1264 C C . ASN A 1 165 ? 9.724 16.189 -0.909 1.00 82.12 165 ASN A C 1
ATOM 1266 O O . ASN A 1 165 ? 10.489 17.148 -0.963 1.00 82.12 165 ASN A O 1
ATOM 1270 N N . ASN A 1 166 ? 8.526 16.208 -1.497 1.00 82.31 166 ASN A N 1
ATOM 1271 C CA . ASN A 1 166 ? 7.938 17.350 -2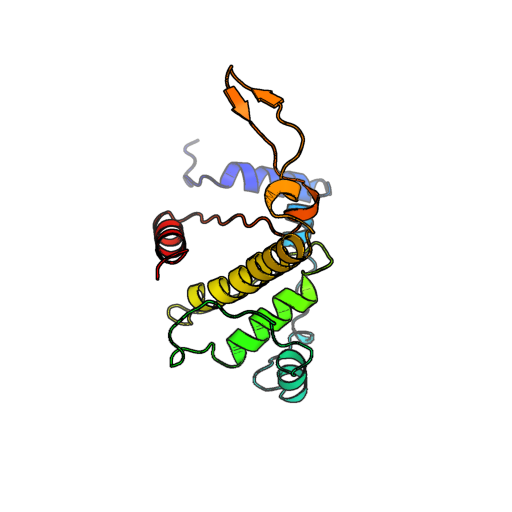.178 1.00 82.31 166 ASN A CA 1
ATOM 1272 C C . ASN A 1 166 ? 6.562 17.672 -1.580 1.00 82.31 166 ASN A C 1
ATOM 1274 O O . ASN A 1 166 ? 5.609 16.897 -1.733 1.00 82.31 166 ASN A O 1
ATOM 1278 N N . ASN A 1 167 ? 6.452 18.850 -0.964 1.00 81.94 167 ASN A N 1
ATOM 1279 C CA . ASN A 1 167 ? 5.225 19.345 -0.337 1.00 81.94 167 ASN A CA 1
ATOM 1280 C C . ASN A 1 167 ? 4.045 19.447 -1.318 1.00 81.94 167 ASN A C 1
ATOM 1282 O O . ASN A 1 167 ? 2.907 19.215 -0.919 1.00 81.94 167 ASN A O 1
ATOM 1286 N N . ASN A 1 168 ? 4.289 19.729 -2.605 1.00 81.12 168 ASN A N 1
ATOM 1287 C CA . ASN A 1 168 ? 3.221 19.766 -3.610 1.00 81.12 168 ASN A CA 1
ATOM 1288 C C . ASN A 1 168 ? 2.626 18.375 -3.857 1.00 81.12 168 ASN A C 1
ATOM 1290 O O . ASN A 1 168 ? 1.419 18.247 -4.032 1.00 81.12 168 ASN A O 1
ATOM 1294 N N . ALA A 1 169 ? 3.450 17.323 -3.825 1.00 78.12 169 ALA A N 1
ATOM 1295 C CA . ALA A 1 169 ? 2.954 15.957 -3.961 1.00 78.12 169 ALA A CA 1
ATOM 1296 C C . ALA A 1 169 ? 2.143 15.527 -2.728 1.00 78.12 169 ALA A C 1
ATOM 1298 O O . ALA A 1 169 ? 1.095 14.908 -2.894 1.00 78.12 169 ALA A O 1
ATOM 1299 N N . VAL A 1 170 ? 2.563 15.923 -1.515 1.00 79.88 170 VAL A N 1
ATOM 1300 C CA . VAL A 1 170 ? 1.756 15.718 -0.295 1.00 79.88 170 VAL A CA 1
ATOM 1301 C C . VAL A 1 170 ? 0.414 16.426 -0.431 1.00 79.88 170 VAL A C 1
ATOM 1303 O O . VAL A 1 170 ? -0.620 15.801 -0.231 1.00 79.88 170 VAL A O 1
ATOM 1306 N N . LYS A 1 171 ? 0.418 17.702 -0.840 1.00 80.31 171 LYS A N 1
ATOM 1307 C CA . LYS A 1 171 ? -0.807 18.484 -1.033 1.00 80.31 171 LYS A CA 1
ATOM 1308 C C . LYS A 1 171 ? -1.763 17.811 -2.016 1.00 80.31 171 LYS A C 1
ATOM 1310 O O . LYS A 1 171 ? -2.938 17.699 -1.692 1.00 80.31 171 LYS A O 1
ATOM 1315 N N . ASN A 1 172 ? -1.274 17.343 -3.164 1.00 77.31 172 ASN A N 1
ATOM 1316 C CA . ASN A 1 172 ? -2.112 16.662 -4.153 1.00 77.31 172 ASN A CA 1
ATOM 1317 C C . ASN A 1 172 ? -2.766 15.406 -3.559 1.00 77.31 172 ASN A C 1
ATOM 1319 O O . ASN A 1 172 ? -3.970 15.229 -3.686 1.00 77.31 172 ASN A O 1
ATOM 1323 N N . ILE A 1 173 ? -2.000 14.581 -2.837 1.00 77.50 173 ILE A N 1
ATOM 1324 C CA . ILE A 1 173 ? -2.536 13.369 -2.203 1.00 77.50 173 ILE A CA 1
ATOM 1325 C C . ILE A 1 173 ? -3.543 13.721 -1.096 1.00 77.50 173 ILE A C 1
ATOM 1327 O O . ILE A 1 173 ? -4.616 13.134 -1.034 1.00 77.50 173 ILE A O 1
ATOM 1331 N N . SER A 1 174 ? -3.237 14.696 -0.235 1.00 77.25 174 SER A N 1
ATOM 1332 C CA . SER A 1 174 ? -4.140 15.122 0.844 1.00 77.25 174 SER A CA 1
ATOM 1333 C C . SER A 1 174 ? -5.415 15.789 0.330 1.00 77.25 174 SER A C 1
ATOM 1335 O O . SER A 1 174 ? -6.451 15.686 0.976 1.00 77.25 174 SER A O 1
ATOM 1337 N N . GLN A 1 175 ? -5.355 16.478 -0.812 1.00 77.50 175 GLN A N 1
ATOM 1338 C CA . GLN A 1 175 ? -6.542 17.034 -1.459 1.00 77.50 175 GLN A CA 1
ATOM 1339 C C . GLN A 1 175 ? -7.387 15.950 -2.122 1.00 77.50 175 GLN A C 1
ATOM 1341 O O . GLN A 1 175 ? -8.596 16.101 -2.160 1.00 77.50 175 GLN A O 1
ATOM 1346 N N . GLU A 1 176 ? -6.784 14.865 -2.608 1.00 70.25 176 GLU A N 1
ATOM 1347 C CA . GLU A 1 176 ? -7.516 13.732 -3.184 1.00 70.25 176 GLU A CA 1
ATOM 1348 C C . GLU A 1 176 ? -8.083 12.771 -2.108 1.00 70.25 176 GLU A C 1
ATOM 1350 O O . GLU A 1 176 ? -9.026 12.029 -2.387 1.00 70.25 176 GLU A O 1
ATOM 1355 N N . LEU A 1 177 ? -7.584 12.804 -0.861 1.00 71.44 177 LEU A N 1
ATOM 1356 C CA . LEU A 1 177 ? -7.931 11.854 0.209 1.00 71.44 177 LEU A CA 1
ATOM 1357 C C . LEU A 1 177 ? -8.490 12.522 1.493 1.00 71.44 177 LEU A C 1
ATOM 1359 O O . LEU A 1 177 ? -7.705 12.914 2.360 1.00 71.44 177 LEU A O 1
ATOM 1363 N N . PRO A 1 178 ? -9.819 12.551 1.719 1.00 55.34 178 PRO A N 1
ATOM 1364 C CA . PRO A 1 178 ? -10.896 12.255 0.783 1.00 55.34 178 PRO A CA 1
ATOM 1365 C C . PRO A 1 178 ? -11.425 13.543 0.134 1.00 55.34 178 PRO A C 1
ATOM 1367 O O . PRO A 1 178 ? -12.002 14.389 0.818 1.00 55.34 178 PRO A O 1
ATOM 1370 N N . ALA A 1 179 ? -11.294 13.665 -1.186 1.00 55.09 179 ALA A N 1
ATOM 1371 C CA . ALA A 1 179 ? -12.185 14.523 -1.962 1.00 55.09 179 ALA A CA 1
ATOM 1372 C C . ALA A 1 179 ? -13.258 13.659 -2.625 1.00 55.09 179 ALA A C 1
ATOM 1374 O O . ALA A 1 179 ? -12.951 12.671 -3.291 1.00 55.09 179 ALA A O 1
ATOM 1375 N N . THR A 1 180 ? -14.512 14.032 -2.385 1.00 47.03 180 THR A N 1
ATOM 1376 C CA . THR A 1 180 ? -15.695 13.581 -3.131 1.00 47.03 180 THR A CA 1
ATOM 1377 C C . THR A 1 180 ? -15.785 14.278 -4.475 1.00 47.03 180 THR A C 1
ATOM 1379 O O . THR A 1 180 ? -15.598 15.517 -4.471 1.00 47.03 180 THR A O 1
#

Secondary structure (DSSP, 8-state):
---S---TTHHHHHHHHHHHHTTPPPPHHHHHHH-SPP-GGG---TTT-HHHHHHHTSTTTS-S------TT-PPPHHHHHHHHHHHHHHTTS---------TTS-HHHHHHHHHHHHHHHHHHHHHTSSSGGGGBPPPEEETTEEE-PBPHHHHTT-------S-HHHHHHHHHHTT--

pLDDT: mean 88.09, std 9.38, range [45.38, 96.62]

Foldseek 3Di:
DPPPDPDPCPVVVVVVVVCVVVVHDDDPVVCQVVDDPDPPVPDDPCVPVVVLLCVLQPPVLQQPFAQPDDPVDDQDSVLRSVLSVCCVPPVVDDHDDDDDDPPPNCPLRSVSRNLRSLVVQLVVLCVPDPDNCLQWDDWDADPNDTDTDGDCVSCPSSDDDDDDPDPVVVVVNVCVVPDD

Radius of gyration: 21.34 Å; chains: 1; bounding box: 59×40×56 Å

Organism: Acinetobacter baumannii (NCBI:txid470)

InterPro domains:
  IPR027417 P-loop containing nucleoside triphosphate hydrolase [G3DSA:3.40.50.300] (12-180)
  IPR027417 P-loop containing nucleoside triphosphate hydrolase [SSF52540] (71-171)

Sequence (180 aa):
EVNYLNSFYLDDLDKMLKQSSLSQPFGQALSTYLGASIIHDKRIDILKNHEIMGKLVCAANLPIARWPNAPDRPLVLAQQAVVAHIENSLKNQDGILGVNGPPGTGKTTLLCDVIATVITDRAKRISALSTPEAIFKQPIRLMGRRFSPIVEELVRDSSIVVSSNNNNAVKNISQELPAT